Protein AF-A0A8I0LCQ7-F1 (afdb_monomer_lite)

Radius of gyration: 14.71 Å; chains: 1; bounding box: 32×15×42 Å

Sequence (82 aa):
FHLNSQLYVTLLPKSITTAIGMGVSEELGGVVTITVAVIVITGVLGNVISDLVCKLFRLEEPVAKGLALGTAAHAIGTAKAM

Organism: NCBI:txid611301

pLDDT: mean 85.08, std 10.18, range [56.5, 96.25]

Foldseek 3Di:
DDDDQQVVQLLVLQFPDLVVSLVSSVVSNHDSVSSNVSVLVQLVVCLVCLVVVCVVVVVPDLVVSLVVSCNGNNNVSNVVSD

InterPro domains:
  IPR007300 CidB/LrgB family [PF04172] (1-82)
  IPR007300 CidB/LrgB family [PTHR30249] (2-82)

Secondary structure (DSSP, 8-state):
----HHHHHHHGGGGS-HHHHHHHHHHTT--HHHHHHHHHHHHHHHHHHHHHHHHHTT---HHHHHHHHHHHS-HHHHHHH-

Structure (mmCIF, N/CA/C/O backbone):
data_AF-A0A8I0LCQ7-F1
#
_entry.id   AF-A0A8I0LCQ7-F1
#
loop_
_atom_site.group_PDB
_atom_site.id
_atom_site.type_symbol
_atom_site.label_atom_id
_atom_site.label_alt_id
_atom_site.label_comp_id
_atom_site.label_asym_id
_atom_site.label_entity_id
_atom_site.label_seq_id
_atom_site.pdbx_PDB_ins_code
_atom_site.Cartn_x
_atom_site.Cartn_y
_atom_site.Cartn_z
_atom_site.occupancy
_atom_site.B_iso_or_equiv
_atom_site.auth_seq_id
_atom_site.auth_comp_id
_atom_site.auth_asym_id
_atom_site.auth_atom_id
_atom_site.pdbx_PDB_model_num
ATOM 1 N N . PHE A 1 1 ? -7.823 1.564 -22.392 1.00 61.12 1 PHE A N 1
ATOM 2 C CA . PHE A 1 1 ? -6.586 2.174 -21.868 1.00 61.12 1 PHE A CA 1
ATOM 3 C C . PHE A 1 1 ? -5.412 1.272 -22.230 1.00 61.12 1 PHE A C 1
ATOM 5 O O . PHE A 1 1 ? -5.316 0.194 -21.663 1.00 61.12 1 PHE A O 1
ATOM 12 N N . HIS A 1 2 ? -4.576 1.645 -23.205 1.00 71.94 2 HIS A N 1
ATOM 13 C CA . HIS A 1 2 ? -3.351 0.896 -23.522 1.00 71.94 2 HIS A CA 1
ATOM 14 C C . HIS A 1 2 ? -2.204 1.472 -22.688 1.00 71.94 2 HIS A C 1
ATOM 16 O O . HIS A 1 2 ? -1.657 2.517 -23.028 1.00 71.94 2 HIS A O 1
ATOM 22 N N . LEU A 1 3 ? -1.894 0.833 -21.561 1.00 80.00 3 LEU A N 1
ATOM 23 C CA . LEU A 1 3 ? -0.685 1.144 -20.799 1.00 80.00 3 LEU A CA 1
ATOM 24 C C . LEU A 1 3 ? 0.505 0.471 -21.490 1.00 80.00 3 LEU A C 1
ATOM 26 O O . LEU A 1 3 ? 0.399 -0.673 -21.929 1.00 80.00 3 LEU A O 1
ATOM 30 N N . ASN A 1 4 ? 1.632 1.176 -21.579 1.00 87.50 4 ASN A N 1
ATOM 31 C CA . ASN A 1 4 ? 2.907 0.580 -21.981 1.00 87.50 4 ASN A CA 1
ATOM 32 C C . ASN A 1 4 ? 3.230 -0.608 -21.048 1.00 87.50 4 ASN A C 1
ATOM 34 O O . ASN A 1 4 ? 2.929 -0.536 -19.854 1.00 87.50 4 ASN A O 1
ATOM 38 N N . SER A 1 5 ? 3.835 -1.681 -21.570 1.00 88.75 5 SER A N 1
ATOM 39 C CA . SER A 1 5 ? 4.196 -2.875 -20.790 1.00 88.75 5 SER A CA 1
ATOM 40 C C . SER A 1 5 ? 5.024 -2.536 -19.549 1.00 88.75 5 SER A C 1
ATOM 42 O O . SER A 1 5 ? 4.739 -3.061 -18.477 1.00 88.75 5 SER A O 1
ATOM 44 N N . GLN A 1 6 ? 5.964 -1.593 -19.656 1.00 91.81 6 GLN A N 1
ATOM 45 C CA . GLN A 1 6 ? 6.779 -1.126 -18.536 1.00 91.81 6 GLN A CA 1
ATOM 46 C C . GLN A 1 6 ? 5.926 -0.476 -17.444 1.00 91.81 6 GLN A C 1
ATOM 48 O O . GLN A 1 6 ? 6.105 -0.736 -16.254 1.00 91.81 6 GLN A O 1
ATOM 53 N N . LEU A 1 7 ? 4.965 0.361 -17.836 1.00 91.69 7 LEU A N 1
ATOM 54 C CA . LEU A 1 7 ? 4.079 1.025 -16.888 1.00 91.69 7 LEU A CA 1
ATOM 55 C C . LEU A 1 7 ? 3.102 0.024 -16.260 1.00 91.69 7 LEU A C 1
ATOM 57 O O . LEU A 1 7 ? 2.807 0.117 -15.076 1.00 91.69 7 LEU A O 1
ATOM 61 N N . TYR A 1 8 ? 2.647 -0.971 -17.021 1.00 91.88 8 TYR A N 1
ATOM 62 C CA . TYR A 1 8 ? 1.810 -2.045 -16.501 1.00 91.88 8 TYR A CA 1
ATOM 63 C C . TYR A 1 8 ? 2.525 -2.808 -15.382 1.00 91.88 8 TYR A C 1
ATOM 65 O O . TYR A 1 8 ? 2.011 -2.862 -14.266 1.00 91.88 8 TYR A O 1
ATOM 73 N N . VAL A 1 9 ? 3.741 -3.307 -15.632 1.00 92.88 9 VAL A N 1
ATOM 74 C CA . VAL A 1 9 ? 4.508 -4.063 -14.625 1.00 92.88 9 VAL A CA 1
ATOM 75 C C . VAL A 1 9 ? 4.967 -3.210 -13.442 1.00 92.88 9 VAL A C 1
ATOM 77 O O . VAL A 1 9 ? 5.120 -3.731 -12.345 1.00 92.88 9 VAL A O 1
ATOM 80 N N . THR A 1 10 ? 5.101 -1.896 -13.631 1.00 93.06 10 THR A N 1
ATOM 81 C CA . THR A 1 10 ? 5.342 -0.926 -12.549 1.00 93.06 10 THR A CA 1
ATOM 82 C C . THR A 1 10 ? 4.127 -0.788 -11.620 1.00 93.06 10 THR A C 1
ATOM 84 O O . THR A 1 10 ? 4.264 -0.598 -10.416 1.00 93.06 10 THR A O 1
ATOM 87 N N . LEU A 1 11 ? 2.907 -0.877 -12.157 1.00 92.81 11 LEU A N 1
ATOM 88 C CA . LEU A 1 11 ? 1.669 -0.704 -11.386 1.00 92.81 11 LEU A CA 1
ATOM 89 C C . LEU A 1 11 ? 1.140 -2.011 -10.776 1.00 92.81 11 LEU A C 1
ATOM 91 O O . LEU A 1 11 ? 0.354 -1.964 -9.827 1.00 92.81 11 LEU A O 1
ATOM 95 N N . LEU A 1 12 ? 1.561 -3.169 -11.297 1.00 91.06 12 LEU A N 1
ATOM 96 C CA . LEU A 1 12 ? 1.185 -4.491 -10.779 1.00 91.06 12 LEU A CA 1
ATOM 97 C C . LEU A 1 12 ? 1.415 -4.657 -9.263 1.00 91.06 12 LEU A C 1
ATOM 99 O O . LEU A 1 12 ? 0.498 -5.127 -8.584 1.00 91.06 12 LEU A O 1
ATOM 103 N N . PRO A 1 13 ? 2.563 -4.255 -8.683 1.00 91.19 13 PRO A N 1
ATOM 104 C CA . PRO A 1 13 ? 2.901 -4.576 -7.299 1.00 91.19 13 PRO A CA 1
ATOM 105 C C . PRO A 1 13 ? 2.226 -3.680 -6.254 1.00 91.19 13 PRO A C 1
ATOM 107 O O . PRO A 1 13 ? 2.610 -3.714 -5.091 1.00 91.19 13 PRO A O 1
ATOM 110 N N . LYS A 1 14 ? 1.213 -2.889 -6.629 1.00 88.88 14 LYS A N 1
ATOM 111 C CA . LYS A 1 14 ? 0.574 -1.889 -5.759 1.00 88.88 14 LYS A CA 1
ATOM 112 C C . LYS A 1 14 ? 0.084 -2.419 -4.402 1.00 88.88 14 LYS A C 1
ATOM 114 O O . LYS A 1 14 ? 0.032 -1.672 -3.443 1.00 88.88 14 LYS A O 1
ATOM 119 N N . SER A 1 15 ? -0.316 -3.687 -4.306 1.00 83.19 15 SER A N 1
ATOM 120 C CA . SER A 1 15 ? -0.984 -4.241 -3.113 1.00 83.19 15 SER A CA 1
ATOM 121 C C . SER A 1 15 ? -0.195 -5.360 -2.434 1.00 83.19 15 SER A C 1
ATOM 123 O O . SER A 1 15 ? -0.773 -6.126 -1.670 1.00 83.19 15 SER A O 1
ATOM 125 N N . ILE A 1 16 ? 1.106 -5.465 -2.710 1.00 86.31 16 ILE A N 1
ATOM 126 C CA . ILE A 1 16 ? 2.008 -6.383 -2.008 1.00 86.31 16 ILE A CA 1
ATOM 127 C C . ILE A 1 16 ? 3.005 -5.608 -1.149 1.00 86.31 16 ILE A C 1
ATOM 129 O O . ILE A 1 16 ? 3.207 -4.407 -1.327 1.00 86.31 16 ILE A O 1
ATOM 133 N N . THR A 1 17 ? 3.618 -6.290 -0.182 1.00 86.25 17 THR A N 1
ATOM 134 C CA . THR A 1 17 ? 4.606 -5.687 0.718 1.00 86.25 17 THR A CA 1
ATOM 135 C C . THR A 1 17 ? 5.743 -5.053 -0.082 1.00 86.25 17 THR A C 1
ATOM 137 O O . THR A 1 17 ? 6.306 -5.703 -0.960 1.00 86.25 17 THR A O 1
ATOM 140 N N . THR A 1 18 ? 6.116 -3.809 0.244 1.00 88.19 18 THR A N 1
ATOM 141 C CA . THR A 1 18 ? 7.069 -2.988 -0.528 1.00 88.19 18 THR A CA 1
ATOM 142 C C . THR A 1 18 ? 8.342 -3.727 -0.926 1.00 88.19 18 THR A C 1
ATOM 144 O O . THR A 1 18 ? 8.721 -3.668 -2.088 1.00 88.19 18 THR A O 1
ATOM 147 N N . ALA A 1 19 ? 8.976 -4.468 -0.010 1.00 87.88 19 ALA A N 1
ATOM 148 C CA . ALA A 1 19 ? 10.188 -5.239 -0.312 1.00 87.88 19 ALA A CA 1
ATOM 149 C C . ALA A 1 19 ? 9.979 -6.256 -1.449 1.00 87.88 19 ALA A C 1
ATOM 151 O O . ALA A 1 19 ? 10.781 -6.327 -2.375 1.00 87.88 19 ALA A O 1
ATOM 152 N N . ILE A 1 20 ? 8.862 -6.986 -1.413 1.00 90.88 20 ILE A N 1
ATOM 153 C CA . ILE A 1 20 ? 8.487 -7.953 -2.450 1.00 90.88 20 ILE A CA 1
ATOM 154 C C . ILE A 1 20 ? 8.119 -7.211 -3.741 1.00 90.88 20 ILE A C 1
ATOM 156 O O . ILE A 1 20 ? 8.541 -7.600 -4.825 1.00 90.88 20 ILE A O 1
ATOM 160 N N . GLY A 1 21 ? 7.369 -6.110 -3.634 1.00 91.44 21 GLY A N 1
ATOM 161 C CA . GLY A 1 21 ? 6.927 -5.333 -4.791 1.00 91.44 21 GLY A CA 1
ATOM 162 C C . GLY A 1 21 ? 8.056 -4.662 -5.565 1.00 91.44 21 GLY A C 1
ATOM 163 O O . GLY A 1 21 ? 8.000 -4.614 -6.792 1.00 91.44 21 GLY A O 1
ATOM 164 N N . MET A 1 22 ? 9.099 -4.202 -4.870 1.00 93.69 22 MET A N 1
ATOM 165 C CA . MET A 1 22 ? 10.310 -3.680 -5.503 1.00 93.69 22 MET A CA 1
ATOM 166 C C . MET A 1 22 ? 11.011 -4.763 -6.324 1.00 93.69 22 MET A C 1
ATOM 168 O O . MET A 1 22 ? 11.265 -4.527 -7.500 1.00 93.69 22 MET A O 1
ATOM 172 N N . GLY A 1 23 ? 11.222 -5.956 -5.752 1.00 94.00 23 GLY A N 1
ATOM 173 C CA . GLY A 1 23 ? 11.844 -7.078 -6.464 1.00 94.00 23 GLY A CA 1
ATOM 174 C C . GLY A 1 23 ? 11.045 -7.511 -7.696 1.00 94.00 23 GLY A C 1
ATOM 175 O O . GLY A 1 23 ? 11.600 -7.617 -8.782 1.00 94.00 23 GLY A O 1
ATOM 176 N N . VAL A 1 24 ? 9.719 -7.649 -7.567 1.00 94.38 24 VAL A N 1
ATOM 177 C CA . VAL A 1 24 ? 8.842 -7.990 -8.703 1.00 94.38 24 VAL A CA 1
ATOM 178 C C . VAL A 1 24 ? 8.892 -6.917 -9.794 1.00 94.38 24 VAL A C 1
ATOM 180 O O . VAL A 1 24 ? 8.957 -7.238 -10.977 1.00 94.38 24 VAL A O 1
ATOM 183 N N . SER A 1 25 ? 8.862 -5.636 -9.419 1.00 93.62 25 SER A N 1
ATOM 184 C CA . SER A 1 25 ? 8.965 -4.544 -10.388 1.00 93.62 25 SER A CA 1
ATOM 185 C C . SER A 1 25 ? 10.312 -4.542 -11.099 1.00 93.62 25 SER A C 1
ATOM 187 O O . SER A 1 25 ? 10.346 -4.291 -12.296 1.00 93.62 25 SER A O 1
ATOM 189 N N . GLU A 1 26 ? 11.406 -4.767 -10.378 1.00 94.62 26 GLU A N 1
ATOM 190 C CA . GLU A 1 26 ? 12.756 -4.791 -10.938 1.00 94.62 26 GLU A CA 1
ATOM 191 C C . GLU A 1 26 ? 12.927 -5.960 -11.913 1.00 94.62 26 GLU A C 1
ATOM 193 O O . GLU A 1 26 ? 13.345 -5.760 -13.052 1.00 94.62 26 GLU A O 1
ATOM 198 N N . GLU A 1 27 ? 12.495 -7.155 -11.514 1.00 94.88 27 GLU A N 1
ATOM 199 C CA . GLU A 1 27 ? 12.615 -8.376 -12.312 1.00 94.88 27 GLU A CA 1
ATOM 200 C C . GLU A 1 27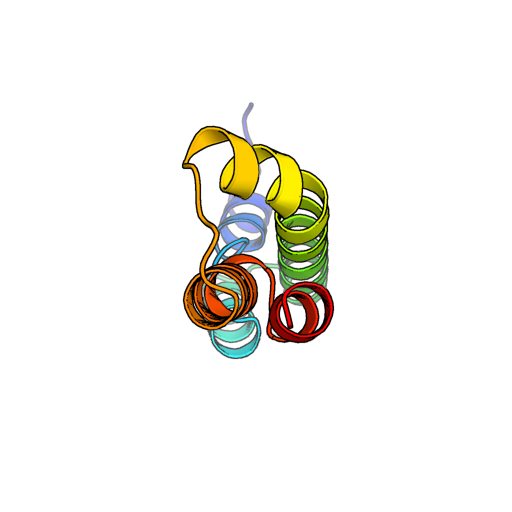 ? 11.773 -8.339 -13.596 1.00 94.88 27 GLU A C 1
ATOM 202 O O . GLU A 1 27 ? 12.160 -8.894 -14.623 1.00 94.88 27 GLU A O 1
ATOM 207 N N . LEU A 1 28 ? 10.650 -7.617 -13.578 1.00 93.38 28 LEU A N 1
ATOM 208 C CA . LEU A 1 28 ? 9.800 -7.407 -14.752 1.00 93.38 28 LEU 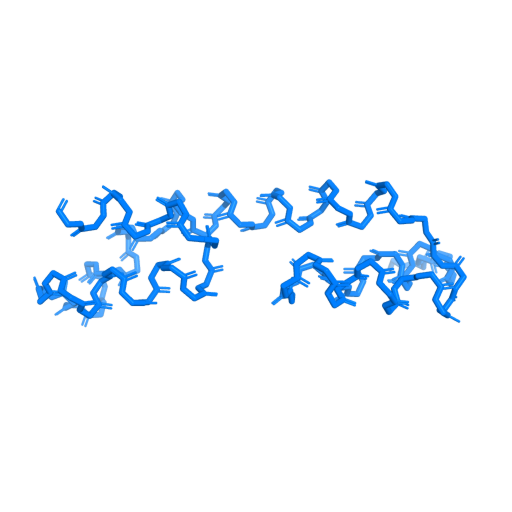A CA 1
ATOM 209 C C . LEU A 1 28 ? 10.197 -6.178 -15.598 1.00 93.38 28 LEU A C 1
ATOM 211 O O . LEU A 1 28 ? 9.555 -5.912 -16.615 1.00 93.38 28 LEU A O 1
ATOM 215 N N . GLY A 1 29 ? 11.228 -5.418 -15.206 1.00 93.31 29 GLY A N 1
ATOM 216 C CA . GLY A 1 29 ? 11.708 -4.231 -15.933 1.00 93.31 29 GLY A CA 1
ATOM 217 C C . GLY A 1 29 ? 10.888 -2.949 -15.715 1.00 93.31 29 GLY A C 1
ATOM 218 O O . GLY A 1 29 ? 10.956 -2.011 -16.516 1.00 93.31 29 GLY A O 1
ATOM 219 N N . GLY A 1 30 ? 10.089 -2.900 -14.650 1.00 93.25 30 GLY A N 1
ATOM 220 C CA . GLY A 1 30 ? 9.333 -1.730 -14.208 1.00 93.25 30 GLY A CA 1
ATOM 221 C C . GLY A 1 30 ? 10.183 -0.674 -13.494 1.00 93.25 30 GLY A C 1
ATOM 222 O O . GLY A 1 30 ? 11.359 -0.863 -13.194 1.00 93.25 30 GLY A O 1
ATOM 223 N N . VAL A 1 31 ? 9.567 0.466 -13.183 1.00 96.25 31 VAL A N 1
ATOM 224 C CA . VAL A 1 31 ? 10.218 1.590 -12.501 1.00 96.25 31 VAL A CA 1
ATOM 225 C C . VAL A 1 31 ? 9.984 1.486 -10.995 1.00 96.25 31 VAL A C 1
ATOM 227 O O . VAL A 1 31 ? 8.965 1.949 -10.484 1.00 96.25 31 VAL A O 1
ATOM 230 N N . VAL A 1 32 ? 10.957 0.929 -10.271 1.00 93.75 32 VAL A N 1
ATOM 231 C CA . VAL A 1 32 ? 10.870 0.654 -8.822 1.00 93.75 32 VAL A CA 1
ATOM 232 C C . VAL A 1 32 ? 10.409 1.873 -8.012 1.00 93.75 32 VAL A C 1
ATOM 234 O O . VAL A 1 32 ? 9.544 1.751 -7.148 1.00 93.75 32 VAL A O 1
ATOM 237 N N . THR A 1 33 ? 10.903 3.072 -8.328 1.00 94.88 33 THR A N 1
ATOM 238 C CA . THR A 1 33 ? 10.504 4.315 -7.645 1.00 94.88 33 THR A CA 1
ATOM 239 C C . THR A 1 33 ? 9.004 4.598 -7.758 1.00 94.88 33 THR A C 1
ATOM 241 O O . THR A 1 33 ? 8.368 4.994 -6.782 1.00 94.88 33 THR A O 1
ATOM 244 N N . ILE A 1 34 ? 8.417 4.372 -8.938 1.00 94.81 34 ILE A N 1
ATOM 245 C CA . ILE A 1 34 ? 6.978 4.560 -9.163 1.00 94.81 34 ILE A CA 1
ATOM 246 C C . ILE A 1 34 ? 6.200 3.440 -8.470 1.00 94.81 34 ILE A C 1
ATOM 248 O O . ILE A 1 34 ? 5.183 3.714 -7.839 1.00 94.81 34 ILE A O 1
ATOM 252 N N . THR A 1 35 ? 6.699 2.204 -8.513 1.00 94.12 35 THR A N 1
ATOM 253 C CA . THR A 1 35 ? 6.115 1.067 -7.793 1.00 94.12 35 THR A CA 1
ATOM 254 C C . THR A 1 35 ? 5.971 1.368 -6.302 1.00 94.12 35 THR A C 1
ATOM 256 O O . THR A 1 35 ? 4.886 1.220 -5.743 1.00 94.12 35 THR A O 1
ATOM 259 N N . VAL A 1 36 ? 7.032 1.866 -5.657 1.00 92.62 36 VAL A N 1
ATOM 260 C CA . VAL A 1 36 ? 7.003 2.254 -4.238 1.00 92.62 36 VAL A CA 1
ATOM 261 C C . VAL A 1 36 ? 5.988 3.368 -3.992 1.00 92.62 36 VAL A C 1
ATOM 263 O O . VAL A 1 36 ? 5.185 3.263 -3.065 1.00 92.62 36 VAL A O 1
ATOM 266 N N . ALA A 1 37 ? 5.977 4.409 -4.831 1.00 93.75 37 ALA A N 1
ATOM 267 C CA . ALA A 1 37 ? 5.015 5.502 -4.706 1.00 93.75 37 ALA A CA 1
ATOM 268 C C . ALA A 1 37 ? 3.567 4.990 -4.763 1.00 93.75 37 ALA A C 1
ATOM 270 O O . ALA A 1 37 ? 2.736 5.371 -3.941 1.00 93.75 37 ALA A O 1
ATOM 271 N N . VAL A 1 38 ? 3.274 4.075 -5.687 1.00 93.00 38 VAL A N 1
ATOM 272 C CA . VAL A 1 38 ? 1.942 3.491 -5.857 1.00 93.00 38 VAL A CA 1
ATOM 273 C C . VAL A 1 38 ? 1.562 2.617 -4.663 1.00 93.00 38 VAL A C 1
ATOM 275 O O . VAL A 1 38 ? 0.446 2.760 -4.171 1.00 93.00 38 VAL A O 1
ATOM 278 N N . ILE A 1 39 ? 2.479 1.788 -4.149 1.00 92.38 39 ILE A N 1
ATOM 279 C CA . ILE A 1 39 ? 2.255 0.979 -2.938 1.00 92.38 39 ILE A CA 1
ATOM 280 C C . ILE A 1 39 ? 1.887 1.875 -1.752 1.00 92.38 39 ILE A C 1
ATOM 282 O O . ILE A 1 39 ? 0.888 1.626 -1.071 1.00 92.38 39 ILE A O 1
ATOM 286 N N . VAL A 1 40 ? 2.647 2.954 -1.535 1.00 90.06 40 VAL A N 1
ATOM 287 C CA . VAL A 1 40 ? 2.384 3.922 -0.461 1.00 90.06 40 VAL A CA 1
ATOM 288 C C . VAL A 1 40 ? 1.020 4.579 -0.646 1.00 90.06 40 VAL A C 1
ATOM 290 O O . VAL A 1 40 ? 0.225 4.588 0.292 1.00 90.06 40 VAL A O 1
ATOM 293 N N . ILE A 1 41 ? 0.708 5.072 -1.849 1.00 90.69 41 ILE A N 1
ATOM 294 C CA . ILE A 1 41 ? -0.588 5.697 -2.147 1.00 90.69 41 ILE A CA 1
ATOM 295 C C . ILE A 1 41 ? -1.731 4.726 -1.843 1.00 90.69 41 ILE A C 1
ATOM 297 O O . ILE A 1 41 ? -2.682 5.089 -1.152 1.00 90.69 41 ILE A O 1
ATOM 301 N N . THR A 1 42 ? -1.642 3.478 -2.301 1.00 89.00 42 THR A N 1
ATOM 302 C CA . THR A 1 42 ? -2.688 2.486 -2.034 1.00 89.00 42 THR A CA 1
ATOM 303 C C . THR A 1 42 ? -2.799 2.110 -0.561 1.00 89.00 42 THR A C 1
ATOM 305 O O . THR A 1 42 ? -3.916 1.937 -0.078 1.00 89.00 42 THR A O 1
ATOM 308 N N . GLY A 1 43 ? -1.683 2.040 0.170 1.00 86.38 43 GLY A N 1
ATOM 309 C CA . GLY A 1 43 ? -1.688 1.793 1.611 1.00 86.38 43 GLY A CA 1
ATOM 310 C C . GLY A 1 43 ? -2.367 2.928 2.379 1.00 86.38 43 GLY A C 1
ATOM 311 O O . GLY A 1 43 ? -3.250 2.682 3.198 1.00 86.38 43 GLY A O 1
ATOM 312 N N . VAL A 1 44 ? -2.036 4.181 2.049 1.00 87.00 44 VAL A N 1
ATOM 313 C CA . VAL A 1 44 ? -2.674 5.370 2.636 1.00 87.00 44 VAL A CA 1
ATOM 314 C C . VAL A 1 44 ? -4.174 5.384 2.348 1.00 87.00 44 VAL A C 1
ATOM 316 O O . VAL A 1 44 ? -4.965 5.597 3.264 1.00 87.00 44 VAL A O 1
ATOM 319 N N . LEU 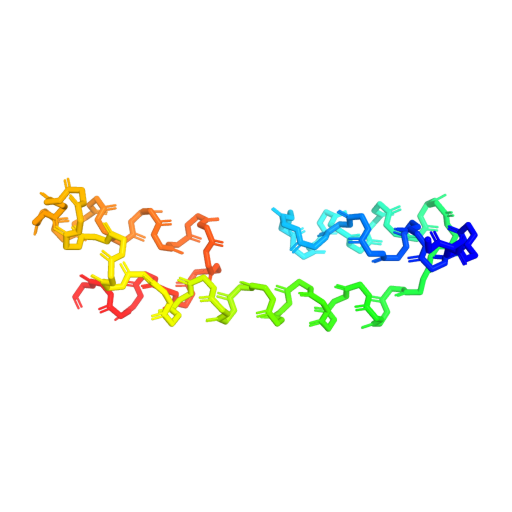A 1 45 ? -4.586 5.100 1.110 1.00 87.75 45 LEU A N 1
ATOM 320 C CA . LEU A 1 45 ? -6.005 5.007 0.757 1.00 87.75 45 LEU A CA 1
ATOM 321 C C . LEU A 1 45 ? -6.724 3.912 1.557 1.00 87.75 45 LEU A C 1
ATOM 323 O O . LEU A 1 45 ? -7.820 4.153 2.062 1.00 87.75 45 LEU A O 1
ATOM 327 N N . GLY A 1 46 ? -6.097 2.746 1.740 1.00 85.06 46 GLY A N 1
ATOM 328 C CA . GLY A 1 46 ? -6.619 1.678 2.597 1.00 85.06 46 GLY A CA 1
ATOM 329 C C . GLY A 1 46 ? -6.842 2.135 4.043 1.00 85.06 46 GLY A C 1
ATOM 330 O O . GLY A 1 46 ? -7.888 1.852 4.623 1.00 85.06 46 GLY A O 1
ATOM 331 N N . ASN A 1 47 ? -5.913 2.917 4.598 1.00 83.94 47 ASN A N 1
ATOM 332 C CA . ASN A 1 47 ? -6.020 3.469 5.952 1.00 83.94 47 ASN A CA 1
ATOM 333 C C . ASN A 1 47 ? -7.073 4.589 6.084 1.00 83.94 47 ASN A C 1
ATOM 335 O O . ASN A 1 47 ? -7.651 4.792 7.150 1.00 83.94 47 ASN A O 1
ATOM 339 N N . VAL A 1 48 ? -7.336 5.346 5.017 1.00 87.00 48 VAL A N 1
ATOM 340 C CA . VAL A 1 48 ? -8.405 6.361 5.009 1.00 87.00 48 VAL A CA 1
ATOM 341 C C . VAL A 1 48 ? -9.780 5.692 4.945 1.00 87.00 48 VAL A C 1
ATOM 343 O O . VAL A 1 48 ? -10.702 6.094 5.651 1.00 87.00 48 VAL A O 1
ATOM 346 N N . ILE A 1 49 ? -9.916 4.641 4.132 1.00 88.19 49 ILE A N 1
ATOM 347 C CA . ILE A 1 49 ? -11.177 3.913 3.922 1.00 88.19 49 ILE A CA 1
ATOM 348 C C . ILE A 1 49 ? -11.463 2.920 5.070 1.00 88.19 49 ILE A C 1
ATOM 350 O O . ILE A 1 49 ? -12.596 2.458 5.234 1.00 88.19 49 ILE A O 1
ATOM 354 N N . SER A 1 50 ? -10.466 2.632 5.911 1.00 85.94 50 SER A N 1
ATOM 355 C CA . SER A 1 50 ? -10.531 1.644 6.990 1.00 85.94 50 SER A CA 1
ATOM 356 C C . SER A 1 50 ? -11.739 1.777 7.897 1.00 85.94 50 SER A C 1
ATOM 358 O O . SER A 1 50 ? -12.380 0.780 8.208 1.00 85.94 50 SER A O 1
ATOM 360 N N . ASP A 1 51 ? -12.061 2.998 8.320 1.00 84.50 51 ASP A N 1
ATOM 361 C CA . ASP A 1 51 ? -13.096 3.233 9.326 1.00 84.50 51 ASP A CA 1
ATOM 362 C C . ASP A 1 51 ? -14.482 2.981 8.740 1.00 84.50 51 ASP A C 1
ATOM 364 O O . ASP A 1 51 ? -15.365 2.473 9.431 1.00 84.50 51 ASP A O 1
ATOM 368 N N . LEU A 1 52 ? -14.660 3.284 7.450 1.00 87.69 52 LEU A N 1
ATOM 369 C CA . L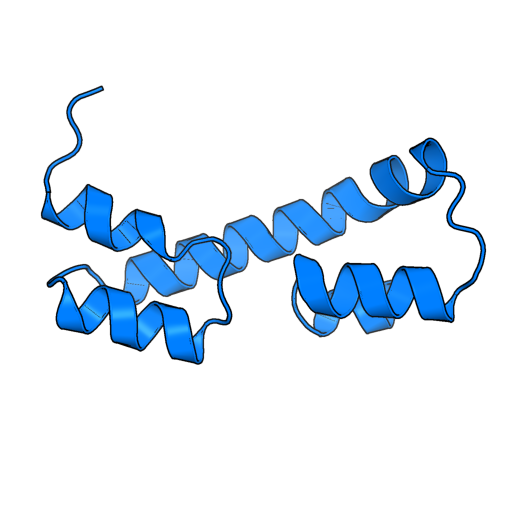EU A 1 52 ? -15.874 2.961 6.710 1.00 87.69 52 LEU A CA 1
ATOM 370 C C . LEU A 1 52 ? -16.037 1.443 6.595 1.00 87.69 52 LEU A C 1
ATOM 372 O O . LEU A 1 52 ? -17.105 0.917 6.896 1.00 87.69 52 LEU A O 1
ATOM 376 N N . VAL A 1 53 ? -14.969 0.740 6.209 1.00 88.12 53 VAL A N 1
ATOM 377 C CA . VAL A 1 53 ? -14.964 -0.723 6.054 1.00 88.12 53 VAL A CA 1
ATOM 378 C C . VAL A 1 53 ? -15.199 -1.405 7.401 1.00 88.12 53 VAL A C 1
ATOM 380 O O . VAL A 1 53 ? -16.085 -2.247 7.512 1.00 88.12 53 VAL A O 1
ATOM 383 N N . CYS A 1 54 ? -14.496 -0.996 8.457 1.00 87.56 54 CYS A N 1
ATOM 384 C CA . CYS A 1 54 ? -14.665 -1.566 9.792 1.00 87.56 54 CYS A CA 1
ATOM 385 C C . CYS A 1 54 ? -16.087 -1.354 10.327 1.00 87.56 54 CYS A C 1
ATOM 387 O O . CYS A 1 54 ? -16.657 -2.278 10.900 1.00 87.56 54 CYS A O 1
ATOM 389 N N . LYS A 1 55 ? -16.692 -0.176 10.102 1.00 86.88 55 LYS A N 1
ATOM 390 C CA . LYS A 1 55 ? -18.095 0.084 10.470 1.00 86.88 55 LYS A CA 1
ATOM 391 C C . LYS A 1 55 ? -19.073 -0.755 9.650 1.00 86.88 55 LYS A C 1
ATOM 393 O O . LYS A 1 55 ? -20.023 -1.289 10.215 1.00 86.88 55 LYS A O 1
ATOM 398 N N . LEU A 1 56 ? -18.840 -0.895 8.344 1.00 92.12 56 LEU A N 1
ATOM 399 C CA . LEU A 1 56 ? -19.701 -1.677 7.455 1.00 92.12 56 LEU A CA 1
ATOM 400 C C . LEU A 1 56 ? -19.717 -3.162 7.840 1.00 92.12 56 LEU A C 1
ATOM 402 O O . LEU A 1 56 ? -20.783 -3.770 7.898 1.00 92.12 56 LEU A O 1
ATOM 406 N N . PHE A 1 57 ? -18.551 -3.726 8.158 1.00 90.00 57 PHE A N 1
ATOM 407 C CA . PHE A 1 57 ? -18.402 -5.125 8.566 1.00 90.00 57 PHE A CA 1
ATOM 408 C C . PHE A 1 57 ? -18.568 -5.356 10.074 1.00 90.00 57 PHE A C 1
ATOM 410 O O . PHE A 1 57 ? -18.415 -6.486 10.527 1.00 90.00 57 PHE A O 1
ATOM 417 N N . ARG A 1 58 ? -18.893 -4.310 10.850 1.00 90.75 58 ARG A N 1
ATOM 418 C CA . ARG A 1 58 ? -19.033 -4.365 12.316 1.00 90.75 58 ARG A CA 1
ATOM 419 C C . ARG A 1 58 ? -17.819 -5.004 13.003 1.00 90.75 58 ARG A C 1
ATOM 421 O O . ARG A 1 58 ? -17.953 -5.762 13.958 1.00 90.75 58 ARG A O 1
ATOM 428 N N . LEU A 1 59 ? -16.619 -4.692 12.511 1.00 85.88 59 LEU A N 1
ATOM 429 C CA . LEU A 1 59 ? -15.391 -4.967 13.246 1.00 85.88 59 LEU A CA 1
ATOM 430 C C . LEU A 1 59 ? -15.385 -4.039 14.457 1.00 85.88 59 LEU A C 1
ATOM 432 O O . LEU A 1 59 ? -15.286 -2.823 14.304 1.00 85.88 59 LEU A O 1
ATOM 436 N N . GLU A 1 60 ? -15.526 -4.603 15.648 1.00 83.62 60 GLU A N 1
ATOM 437 C CA . GLU A 1 60 ? -15.498 -3.868 16.919 1.00 83.62 60 GLU A CA 1
ATOM 438 C C . GLU A 1 60 ? -14.246 -4.206 17.729 1.00 83.62 60 GLU A C 1
ATOM 440 O O . GLU A 1 60 ? -13.727 -3.345 18.435 1.00 83.62 60 GLU A O 1
ATOM 445 N N . GLU A 1 61 ? -13.723 -5.420 17.553 1.00 88.56 61 GLU A N 1
ATOM 446 C CA . GLU A 1 61 ? -12.569 -5.922 18.288 1.00 88.56 61 GLU A CA 1
ATOM 447 C C . GLU A 1 61 ? -11.274 -5.208 17.828 1.00 88.56 61 GLU A C 1
ATOM 449 O O . GLU A 1 61 ? -10.957 -5.206 16.629 1.00 88.56 61 GLU A O 1
ATOM 454 N N . PRO A 1 62 ? -10.551 -4.540 18.748 1.00 83.25 62 PRO A N 1
ATOM 455 C CA . PRO A 1 62 ? -9.407 -3.692 18.416 1.00 83.25 62 PRO A CA 1
ATOM 456 C C . PRO A 1 62 ? -8.229 -4.472 17.822 1.00 83.25 62 PRO A C 1
ATOM 458 O O . PRO A 1 62 ? -7.579 -3.969 16.905 1.00 83.25 62 PRO A O 1
ATOM 461 N N . VAL A 1 63 ? -7.977 -5.713 18.256 1.00 85.75 63 VAL A N 1
ATOM 462 C CA . VAL A 1 63 ? -6.903 -6.546 17.693 1.00 85.75 63 VAL A CA 1
ATOM 463 C C . VAL A 1 63 ? -7.218 -6.935 16.247 1.00 85.75 63 VAL A C 1
ATOM 465 O O . VAL A 1 63 ? -6.342 -6.861 15.390 1.00 85.75 63 VAL A O 1
ATOM 468 N N . ALA A 1 64 ? -8.466 -7.269 15.931 1.00 85.38 64 ALA A N 1
ATOM 469 C CA . ALA A 1 64 ? -8.927 -7.631 14.600 1.00 85.38 64 ALA A CA 1
ATOM 470 C C . ALA A 1 64 ? -8.874 -6.431 13.651 1.00 85.38 64 ALA A C 1
ATOM 472 O O . ALA A 1 64 ? -8.429 -6.576 12.512 1.00 85.38 64 ALA A O 1
ATOM 473 N N . LYS A 1 65 ? -9.247 -5.230 14.120 1.00 84.25 65 LYS A N 1
ATOM 474 C CA . LYS A 1 65 ? -9.033 -3.988 13.359 1.00 84.25 65 LYS A CA 1
ATOM 475 C C . LYS A 1 65 ? -7.555 -3.729 13.120 1.00 84.25 65 LYS A C 1
ATOM 477 O O . LYS A 1 65 ? -7.176 -3.446 11.987 1.00 84.25 65 LYS A O 1
ATOM 482 N N . GLY A 1 66 ? -6.733 -3.842 14.163 1.00 84.25 66 GLY A N 1
ATOM 483 C CA . GLY A 1 66 ? -5.290 -3.649 14.079 1.00 84.25 66 GLY A CA 1
ATOM 484 C C . GLY A 1 66 ? -4.652 -4.604 13.084 1.00 84.25 66 GLY A C 1
ATOM 485 O O . GLY A 1 66 ? -3.928 -4.167 12.197 1.00 84.25 66 GLY A O 1
ATOM 486 N N . LEU A 1 67 ? -4.993 -5.888 13.151 1.00 85.44 67 LEU A N 1
ATOM 487 C CA . LEU A 1 67 ? -4.496 -6.912 12.241 1.00 85.44 67 LEU A CA 1
ATOM 488 C C . LEU A 1 67 ? -4.957 -6.672 10.797 1.00 85.44 67 LEU A C 1
ATOM 490 O O . LEU A 1 67 ? -4.145 -6.727 9.871 1.00 85.44 67 LEU A O 1
ATOM 494 N N . ALA A 1 68 ? -6.240 -6.365 10.589 1.00 83.19 68 ALA A N 1
ATOM 495 C CA . ALA A 1 68 ? -6.776 -6.066 9.263 1.00 83.19 68 ALA A CA 1
ATOM 496 C C . ALA A 1 68 ? -6.095 -4.834 8.650 1.00 83.19 68 ALA A C 1
ATOM 498 O O . ALA A 1 68 ? -5.721 -4.838 7.478 1.00 83.19 68 ALA A O 1
ATOM 499 N N . LEU A 1 69 ? -5.871 -3.793 9.451 1.00 82.75 69 LEU A N 1
ATOM 500 C CA . LEU A 1 69 ? -5.232 -2.567 8.996 1.00 82.75 69 LEU A CA 1
ATOM 501 C C . LEU A 1 69 ? -3.728 -2.712 8.784 1.00 82.75 69 LEU A C 1
ATOM 503 O O . LEU A 1 69 ? -3.210 -2.227 7.782 1.00 82.75 69 LEU A O 1
ATOM 507 N N . GLY A 1 70 ? -3.039 -3.419 9.674 1.00 79.19 70 GLY A N 1
ATOM 508 C CA . GLY A 1 70 ? -1.608 -3.685 9.565 1.00 79.19 70 GLY A CA 1
ATOM 509 C C . GLY A 1 70 ? -1.2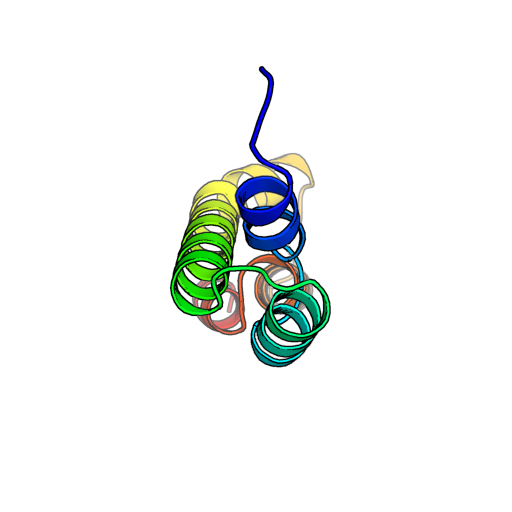57 -4.527 8.338 1.00 79.19 70 GLY A C 1
ATOM 510 O O . GLY A 1 70 ? -0.238 -4.281 7.694 1.00 79.19 70 GLY A O 1
ATOM 511 N N . THR A 1 71 ? -2.122 -5.479 7.976 1.00 77.88 71 THR A N 1
ATOM 512 C CA . THR A 1 71 ? -1.939 -6.331 6.790 1.00 77.88 71 THR A CA 1
ATOM 513 C C . THR A 1 71 ? -2.316 -5.623 5.488 1.00 77.88 71 THR A C 1
ATOM 515 O O . THR A 1 71 ? -1.595 -5.750 4.501 1.00 77.88 71 THR A O 1
ATOM 518 N N . ALA A 1 72 ? -3.410 -4.853 5.469 1.00 74.31 72 ALA A N 1
ATOM 519 C CA . ALA A 1 72 ? -3.939 -4.248 4.245 1.00 74.31 72 ALA A CA 1
ATOM 520 C C . ALA A 1 72 ? -3.370 -2.856 3.918 1.00 74.31 72 ALA A C 1
ATOM 522 O O . ALA A 1 72 ? -3.286 -2.484 2.749 1.00 74.31 72 ALA A O 1
ATOM 523 N N . ALA A 1 73 ? -3.007 -2.069 4.932 1.00 69.88 73 ALA A N 1
ATOM 524 C CA . ALA A 1 73 ? -2.728 -0.637 4.804 1.00 69.88 73 ALA A CA 1
ATOM 525 C C . ALA A 1 73 ? -1.367 -0.235 5.394 1.00 69.88 73 ALA A C 1
ATOM 527 O O . ALA A 1 73 ? -1.175 0.915 5.797 1.00 69.88 73 ALA A O 1
ATOM 528 N N . HIS A 1 74 ? -0.411 -1.173 5.394 1.00 70.81 74 HIS A N 1
ATOM 529 C CA . HIS A 1 74 ? 0.894 -1.052 6.052 1.00 70.81 74 HIS A CA 1
ATOM 530 C C . HIS A 1 74 ? 0.797 -1.090 7.587 1.00 70.81 74 HIS A C 1
ATOM 532 O O . HIS A 1 74 ? -0.219 -0.731 8.179 1.00 70.81 74 HIS A O 1
ATOM 538 N N . ALA A 1 75 ? 1.900 -1.440 8.258 1.00 62.38 75 ALA A N 1
ATOM 539 C CA . ALA A 1 75 ? 1.970 -1.539 9.724 1.00 62.38 75 ALA A CA 1
ATOM 540 C C . ALA A 1 75 ? 1.549 -0.250 10.472 1.00 62.38 75 ALA A C 1
ATOM 542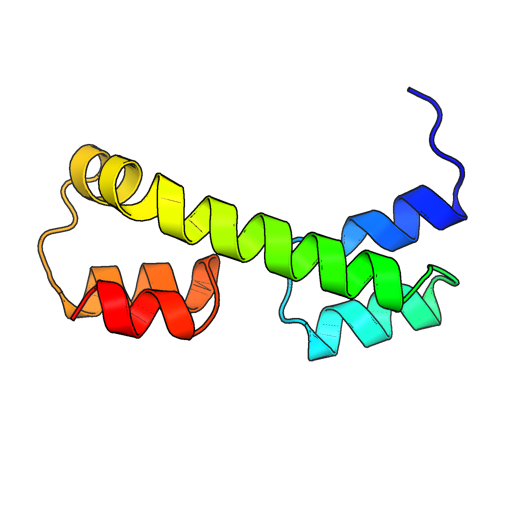 O O . ALA A 1 75 ? 1.215 -0.302 11.654 1.00 62.38 75 ALA A O 1
ATOM 543 N N . ILE A 1 76 ? 1.510 0.894 9.782 1.00 60.09 76 ILE A N 1
ATOM 544 C CA . ILE A 1 76 ? 1.047 2.189 10.298 1.00 60.09 76 ILE A CA 1
ATOM 545 C C . ILE A 1 76 ? -0.456 2.164 10.629 1.00 60.09 76 ILE A C 1
ATOM 547 O O . ILE A 1 76 ? -0.869 2.771 11.615 1.00 60.09 76 ILE A O 1
ATOM 551 N N . GLY A 1 77 ? -1.275 1.430 9.866 1.00 58.97 77 GLY A N 1
ATOM 552 C CA . GLY A 1 77 ? -2.714 1.307 10.128 1.00 58.97 77 GLY A CA 1
ATOM 553 C C . GLY A 1 77 ? -3.027 0.634 11.471 1.00 58.97 77 GLY A C 1
ATOM 554 O O . GLY A 1 77 ? -4.016 0.973 12.117 1.00 58.97 77 GLY A O 1
ATOM 555 N N . THR A 1 78 ? -2.141 -0.248 11.944 1.00 63.66 78 THR A N 1
ATOM 556 C CA . THR A 1 78 ? -2.237 -0.904 13.261 1.00 63.66 78 THR A CA 1
ATOM 557 C C . THR A 1 78 ? -2.267 0.113 14.405 1.00 63.66 78 THR A C 1
ATOM 559 O O . THR A 1 78 ? -3.037 -0.046 15.344 1.00 63.66 78 THR A O 1
ATOM 562 N N . ALA A 1 79 ? -1.472 1.186 14.311 1.00 61.56 79 ALA A N 1
ATOM 563 C CA . ALA A 1 79 ? -1.374 2.213 15.352 1.00 61.56 79 ALA A CA 1
ATOM 564 C C . ALA A 1 79 ? -2.615 3.120 15.433 1.00 61.56 79 ALA A C 1
ATOM 566 O O . ALA A 1 79 ? -2.853 3.731 16.465 1.00 61.56 79 ALA A O 1
ATOM 567 N N . LYS A 1 80 ? -3.403 3.212 14.352 1.00 60.66 80 LYS A N 1
ATOM 568 C CA . LYS A 1 80 ? -4.687 3.936 14.325 1.00 60.66 80 LYS A CA 1
ATOM 569 C C . LYS A 1 80 ? -5.831 3.103 14.927 1.00 60.66 80 LYS A C 1
ATOM 571 O O . LYS A 1 80 ? -6.855 3.653 15.318 1.00 60.66 80 LYS A O 1
ATOM 576 N N . ALA A 1 81 ? -5.683 1.781 14.924 1.00 60.06 81 ALA A N 1
ATOM 577 C CA . ALA A 1 81 ? -6.732 0.830 15.272 1.00 60.06 81 ALA A CA 1
ATOM 578 C C . ALA A 1 81 ? -6.749 0.410 16.749 1.00 60.06 81 ALA A C 1
ATOM 580 O O . ALA A 1 81 ? -7.785 -0.075 17.210 1.00 60.06 81 ALA A O 1
ATOM 581 N N . MET A 1 82 ? -5.607 0.543 17.434 1.00 56.50 82 MET A N 1
ATOM 582 C CA . MET A 1 82 ? -5.437 0.249 18.861 1.00 56.50 82 MET A CA 1
ATOM 583 C C . MET A 1 82 ? -5.660 1.479 19.734 1.00 56.50 82 MET A C 1
ATOM 585 O O . MET A 1 82 ? -5.374 2.600 19.259 1.00 56.50 82 MET A O 1
#